Protein AF-A0A1J3FXH1-F1 (afdb_monomer_lite)

InterPro domains:
  IPR006912 Harbinger transposase-derived protein [PF04827] (1-54)

pLDDT: mean 70.31, std 14.68, range [40.19, 91.75]

Structure (mmCIF, N/CA/C/O backbone):
data_AF-A0A1J3FXH1-F1
#
_entry.id   AF-A0A1J3FXH1-F1
#
loop_
_atom_site.group_PDB
_atom_site.id
_atom_site.type_symbol
_atom_site.label_atom_id
_atom_site.label_alt_id
_atom_site.label_comp_id
_atom_site.label_asym_id
_atom_site.label_entity_id
_atom_site.label_seq_id
_atom_site.pdbx_PDB_ins_code
_atom_site.Cartn_x
_atom_site.Cartn_y
_atom_site.Cartn_z
_atom_site.occupancy
_atom_site.B_iso_or_equiv
_atom_site.auth_seq_id
_atom_site.auth_comp_id
_atom_site.auth_asym_id
_atom_site.auth_atom_id
_atom_site.pdbx_PDB_model_num
ATOM 1 N N . GLU A 1 1 ? 13.566 -25.879 -3.381 1.00 61.69 1 GLU A N 1
ATOM 2 C CA . GLU A 1 1 ? 12.189 -25.787 -3.916 1.00 61.69 1 GLU A CA 1
ATOM 3 C C . GLU A 1 1 ? 11.153 -25.081 -3.039 1.00 61.69 1 GLU A C 1
ATOM 5 O O . GLU A 1 1 ? 10.647 -24.065 -3.490 1.00 61.69 1 GLU A O 1
ATOM 10 N N . GLY A 1 2 ? 10.808 -25.573 -1.838 1.00 70.69 2 GLY A N 1
ATOM 11 C CA . GLY A 1 2 ? 9.611 -25.107 -1.100 1.00 70.69 2 GLY A CA 1
ATOM 12 C C . GLY A 1 2 ? 9.577 -23.607 -0.782 1.00 70.69 2 GLY A C 1
ATOM 13 O O . GLY A 1 2 ? 8.665 -22.907 -1.198 1.00 70.69 2 GLY A O 1
ATOM 14 N N . PHE A 1 3 ? 10.646 -23.093 -0.172 1.00 71.12 3 PHE A N 1
ATOM 15 C CA . PHE A 1 3 ? 10.722 -21.694 0.261 1.00 71.12 3 PHE A CA 1
ATOM 16 C C . PHE A 1 3 ? 10.544 -20.678 -0.879 1.00 71.12 3 PHE A C 1
ATOM 18 O O . PHE A 1 3 ? 9.938 -19.627 -0.708 1.00 71.12 3 PHE A O 1
ATOM 25 N N . ARG A 1 4 ? 11.055 -20.998 -2.075 1.00 73.00 4 ARG A N 1
ATOM 26 C CA . ARG A 1 4 ? 10.919 -20.131 -3.250 1.00 73.00 4 ARG A CA 1
ATOM 27 C C . ARG A 1 4 ? 9.467 -20.062 -3.728 1.00 73.00 4 ARG A C 1
ATOM 29 O O . ARG A 1 4 ? 8.993 -18.977 -4.042 1.00 73.00 4 ARG A O 1
ATOM 36 N N . LYS A 1 5 ? 8.759 -21.194 -3.718 1.00 79.31 5 LYS A N 1
ATOM 37 C CA . LYS A 1 5 ? 7.342 -21.263 -4.101 1.00 79.31 5 LYS A CA 1
ATOM 38 C C . LYS A 1 5 ? 6.448 -20.481 -3.144 1.00 79.31 5 LYS A C 1
ATOM 40 O O . LYS A 1 5 ? 5.519 -19.825 -3.600 1.00 79.31 5 LYS A O 1
ATOM 45 N N . ASP A 1 6 ? 6.741 -20.515 -1.846 1.00 75.00 6 ASP A N 1
ATOM 46 C CA . ASP A 1 6 ? 5.970 -19.761 -0.852 1.00 75.00 6 ASP A CA 1
ATOM 47 C C . ASP A 1 6 ? 6.146 -18.250 -1.038 1.00 75.00 6 ASP A C 1
ATOM 49 O O . ASP A 1 6 ? 5.171 -17.499 -1.008 1.00 75.00 6 ASP A O 1
ATOM 53 N N . VAL A 1 7 ? 7.376 -17.809 -1.325 1.00 76.38 7 VAL A N 1
ATOM 54 C CA . VAL A 1 7 ? 7.670 -16.406 -1.651 1.00 76.38 7 VAL A CA 1
ATOM 55 C C . VAL A 1 7 ? 6.968 -15.980 -2.942 1.00 76.38 7 VAL A C 1
ATOM 57 O O . VAL A 1 7 ? 6.332 -14.929 -2.965 1.00 76.38 7 VAL A O 1
ATOM 60 N N . GLU A 1 8 ? 7.032 -16.790 -4.000 1.00 78.69 8 GLU A N 1
ATOM 61 C CA . GLU A 1 8 ? 6.357 -16.512 -5.276 1.00 78.69 8 GLU A CA 1
ATOM 62 C C . GLU A 1 8 ? 4.826 -16.471 -5.109 1.00 78.69 8 GLU A C 1
ATOM 64 O O . GLU A 1 8 ? 4.166 -15.576 -5.640 1.00 78.69 8 GLU A O 1
ATOM 69 N N . ARG A 1 9 ? 4.255 -17.375 -4.300 1.00 80.62 9 ARG A N 1
ATOM 70 C CA . ARG A 1 9 ? 2.821 -17.386 -3.974 1.00 80.62 9 ARG A CA 1
ATOM 71 C C . ARG A 1 9 ? 2.405 -16.134 -3.204 1.00 80.62 9 ARG A C 1
ATOM 73 O O . ARG A 1 9 ? 1.417 -15.510 -3.586 1.00 80.62 9 ARG A O 1
ATOM 80 N N . ALA A 1 10 ? 3.136 -15.767 -2.151 1.00 80.31 10 ALA A N 1
ATOM 81 C CA . ALA A 1 10 ? 2.852 -14.573 -1.355 1.00 80.31 10 ALA A CA 1
ATOM 82 C C . ALA A 1 10 ? 2.984 -13.294 -2.194 1.00 80.31 10 ALA A C 1
ATOM 84 O O . ALA A 1 10 ? 2.163 -12.385 -2.092 1.00 80.31 10 ALA A O 1
ATOM 85 N N . PHE A 1 11 ? 3.979 -13.244 -3.079 1.00 81.31 11 PHE A N 1
ATOM 86 C CA . PHE A 1 11 ? 4.156 -12.123 -3.991 1.00 81.31 11 PHE A CA 1
ATOM 87 C C . PHE A 1 11 ? 2.991 -11.995 -4.981 1.00 81.31 11 PHE A C 1
ATOM 89 O O . PHE A 1 11 ? 2.477 -10.894 -5.165 1.00 81.31 11 PHE A O 1
ATOM 96 N N . GLY A 1 12 ? 2.509 -13.109 -5.543 1.00 81.62 12 GLY A N 1
ATOM 97 C CA . GLY A 1 12 ? 1.326 -13.116 -6.411 1.00 81.62 12 GLY A CA 1
ATOM 98 C C . GLY A 1 12 ? 0.052 -12.641 -5.701 1.00 81.62 12 GLY A C 1
ATOM 99 O O . GLY A 1 12 ? -0.704 -11.852 -6.260 1.00 81.62 12 GLY A O 1
ATOM 100 N N . VAL A 1 13 ? -0.154 -13.047 -4.443 1.00 83.50 13 VAL A N 1
ATOM 101 C CA . VAL A 1 13 ? -1.269 -12.564 -3.600 1.00 83.50 13 VAL A CA 1
ATOM 102 C C . VAL A 1 13 ? -1.192 -11.049 -3.401 1.00 83.50 13 VAL A C 1
ATOM 104 O O . VAL A 1 13 ? -2.180 -10.336 -3.584 1.00 83.50 13 VAL A O 1
ATOM 107 N N . LEU A 1 14 ? -0.002 -10.539 -3.079 1.00 83.69 14 LEU A N 1
ATOM 108 C CA . LEU A 1 14 ? 0.214 -9.107 -2.901 1.00 83.69 14 LEU A CA 1
ATOM 109 C C . LEU A 1 14 ? 0.011 -8.327 -4.211 1.00 83.69 14 LEU A C 1
ATOM 111 O O . LEU A 1 14 ? -0.576 -7.251 -4.177 1.00 83.69 14 LEU A O 1
ATOM 115 N N . GLN A 1 15 ? 0.429 -8.857 -5.363 1.00 81.44 15 GLN A N 1
ATOM 116 C CA . GLN A 1 15 ? 0.183 -8.235 -6.672 1.00 81.44 15 GLN A CA 1
ATOM 117 C C . GLN A 1 15 ? -1.298 -8.206 -7.063 1.00 81.44 15 GLN A C 1
ATOM 119 O O . GLN A 1 15 ? -1.729 -7.251 -7.712 1.00 81.44 15 GLN A O 1
ATOM 124 N N . ALA A 1 16 ? -2.069 -9.229 -6.686 1.00 81.12 16 ALA A N 1
ATOM 125 C CA . ALA A 1 16 ? -3.507 -9.278 -6.934 1.00 81.12 16 ALA A CA 1
ATOM 126 C C . ALA A 1 16 ? -4.256 -8.216 -6.113 1.00 81.12 16 ALA A C 1
ATOM 128 O O . ALA A 1 16 ? -5.086 -7.500 -6.667 1.00 81.12 16 ALA A O 1
ATOM 129 N N . ARG A 1 17 ? -3.912 -8.052 -4.824 1.00 80.56 17 ARG A N 1
ATOM 130 C CA . ARG A 1 17 ? -4.544 -7.042 -3.953 1.00 80.56 17 ARG A CA 1
ATOM 131 C C . ARG A 1 17 ? -4.018 -5.620 -4.158 1.00 80.56 17 ARG A C 1
ATOM 133 O O . ARG A 1 17 ? -4.780 -4.666 -4.035 1.00 80.56 17 ARG A O 1
ATOM 140 N N . PHE A 1 18 ? -2.734 -5.446 -4.464 1.00 82.38 18 PHE A N 1
ATOM 141 C CA . PHE A 1 18 ? -2.104 -4.128 -4.546 1.00 82.38 18 PHE A CA 1
ATOM 142 C C . PHE A 1 18 ? -1.505 -3.884 -5.935 1.00 82.38 18 PHE A C 1
ATOM 144 O O . PHE A 1 18 ? -0.356 -4.236 -6.213 1.00 82.38 18 PHE A O 1
ATOM 151 N N . ALA A 1 19 ? -2.253 -3.180 -6.792 1.00 81.69 19 ALA A N 1
ATOM 152 C CA . ALA A 1 19 ? -1.826 -2.829 -8.153 1.00 81.69 19 ALA A CA 1
ATOM 153 C C . ALA A 1 19 ? -0.474 -2.083 -8.205 1.00 81.69 19 ALA A C 1
ATOM 155 O O . ALA A 1 19 ? 0.277 -2.221 -9.168 1.00 81.69 19 ALA A O 1
ATOM 156 N N . ILE A 1 20 ? -0.105 -1.363 -7.136 1.00 79.81 20 ILE A N 1
ATOM 157 C CA . ILE A 1 20 ? 1.188 -0.670 -7.011 1.00 79.81 20 ILE A CA 1
ATOM 158 C C . ILE A 1 20 ? 2.403 -1.617 -7.070 1.00 79.81 20 ILE A C 1
ATOM 160 O O . ILE A 1 20 ? 3.504 -1.183 -7.402 1.00 79.81 20 ILE A O 1
ATOM 164 N N . ILE A 1 21 ? 2.216 -2.911 -6.781 1.00 81.00 21 ILE A N 1
ATOM 165 C CA . ILE A 1 21 ? 3.273 -3.933 -6.823 1.00 81.00 21 ILE A CA 1
ATOM 166 C C . ILE A 1 21 ? 3.465 -4.487 -8.245 1.00 81.00 21 ILE A C 1
ATOM 168 O O . ILE A 1 21 ? 4.546 -4.980 -8.562 1.00 81.00 21 ILE A O 1
ATOM 172 N N . LYS A 1 22 ? 2.463 -4.373 -9.134 1.00 75.81 22 LYS A N 1
ATOM 173 C CA . LYS A 1 22 ? 2.573 -4.816 -10.540 1.00 75.81 22 LYS A CA 1
ATOM 174 C C . LYS A 1 22 ? 3.554 -3.962 -11.347 1.00 75.81 22 LYS A C 1
ATOM 176 O O . LYS A 1 22 ? 4.213 -4.473 -12.248 1.00 75.81 22 LYS A O 1
ATOM 181 N N . HIS A 1 23 ? 3.716 -2.690 -10.976 1.00 72.06 23 HIS A N 1
ATOM 182 C CA . HIS A 1 23 ? 4.592 -1.744 -11.671 1.00 72.06 23 HIS A CA 1
ATOM 183 C C . HIS A 1 23 ? 5.586 -1.046 -10.722 1.00 72.06 23 HIS A C 1
ATOM 185 O O . HIS A 1 23 ? 5.522 0.172 -10.524 1.00 72.06 23 HIS A O 1
ATOM 191 N N . PRO A 1 24 ? 6.558 -1.784 -10.140 1.00 59.53 24 PRO A N 1
ATOM 192 C CA . PRO A 1 24 ? 7.542 -1.214 -9.213 1.00 59.53 24 PRO A CA 1
ATOM 193 C C . PRO A 1 24 ? 8.446 -0.163 -9.872 1.00 59.53 24 PRO A C 1
ATOM 195 O O . PRO A 1 24 ? 9.014 0.685 -9.187 1.00 59.53 24 PRO A O 1
ATOM 198 N N . PHE A 1 25 ? 8.567 -0.212 -11.202 1.00 55.50 25 PHE A N 1
ATOM 199 C CA . PHE A 1 25 ? 9.405 0.653 -12.035 1.00 55.50 25 PHE A CA 1
ATOM 200 C C . PHE A 1 25 ? 9.014 2.138 -12.001 1.00 55.50 25 PHE A C 1
ATOM 202 O O . PHE A 1 25 ? 9.838 2.992 -12.316 1.00 55.50 25 PHE A O 1
ATOM 209 N N . LEU A 1 26 ? 7.817 2.489 -11.512 1.00 58.38 26 LEU A N 1
ATOM 210 C CA . LEU A 1 26 ? 7.479 3.885 -11.191 1.00 58.38 26 LEU A CA 1
ATOM 211 C C . LEU A 1 26 ? 8.339 4.461 -10.046 1.00 58.38 26 LEU A C 1
ATOM 213 O O . LEU A 1 26 ? 8.352 5.677 -9.818 1.00 58.38 26 LEU A O 1
ATOM 217 N N . PHE A 1 27 ? 9.076 3.600 -9.337 1.00 59.34 27 PHE A N 1
ATOM 218 C CA . PHE A 1 27 ? 10.041 3.941 -8.304 1.00 59.34 27 PHE A CA 1
ATOM 219 C C . PHE A 1 27 ? 11.413 3.359 -8.673 1.00 59.34 27 PHE A C 1
ATOM 221 O O . PHE A 1 27 ? 11.783 2.283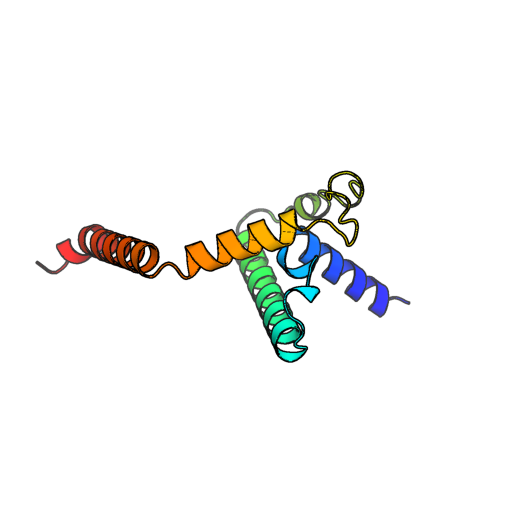 -8.223 1.00 59.34 27 PHE A O 1
ATOM 228 N N . TRP A 1 28 ? 12.223 4.104 -9.429 1.00 63.16 28 TRP A N 1
ATOM 229 C CA . TRP A 1 28 ? 13.622 3.766 -9.768 1.00 63.16 28 TRP A CA 1
ATOM 230 C C . TRP A 1 28 ? 14.588 3.728 -8.555 1.00 63.16 28 TRP A C 1
ATOM 232 O O . TRP A 1 28 ? 15.802 3.810 -8.704 1.00 63.16 28 TRP A O 1
ATOM 242 N N . ASP A 1 29 ? 14.066 3.619 -7.331 1.00 80.94 29 ASP A N 1
ATOM 243 C CA . ASP A 1 29 ? 14.819 3.639 -6.078 1.00 80.94 29 ASP A CA 1
ATOM 244 C C . ASP A 1 29 ? 14.467 2.412 -5.226 1.00 80.94 29 ASP A C 1
ATOM 246 O O . ASP A 1 29 ? 13.351 2.271 -4.710 1.00 80.94 29 ASP A O 1
ATOM 250 N N . LYS A 1 30 ? 15.468 1.549 -5.017 1.00 82.12 30 LYS A N 1
ATOM 251 C CA . LYS A 1 30 ? 15.384 0.329 -4.202 1.00 82.12 30 LYS A CA 1
ATOM 252 C C . LYS A 1 30 ? 14.865 0.601 -2.785 1.00 82.12 30 LYS A C 1
ATOM 254 O O . LYS A 1 30 ? 14.140 -0.229 -2.230 1.00 82.12 30 LYS A O 1
ATOM 259 N N . ALA A 1 31 ? 15.188 1.754 -2.195 1.00 84.00 31 ALA A N 1
ATOM 260 C CA . ALA A 1 31 ? 14.704 2.120 -0.866 1.00 84.00 31 ALA A CA 1
ATOM 261 C C . ALA A 1 31 ? 13.192 2.392 -0.865 1.00 84.00 31 ALA A C 1
ATOM 263 O O . ALA A 1 31 ? 12.495 1.989 0.071 1.00 84.00 31 ALA A O 1
ATOM 264 N N . LYS A 1 32 ? 12.670 3.033 -1.917 1.00 80.94 32 LYS A N 1
ATOM 265 C CA . LYS A 1 32 ? 11.230 3.296 -2.084 1.00 80.94 32 LYS A CA 1
ATOM 266 C C . LYS A 1 32 ? 10.454 2.018 -2.381 1.00 80.94 32 LYS A C 1
ATOM 268 O O . LYS A 1 32 ? 9.412 1.805 -1.762 1.00 80.94 32 LYS A O 1
ATOM 273 N N . ILE A 1 33 ? 10.993 1.135 -3.223 1.00 83.19 33 ILE A N 1
ATOM 274 C CA . ILE A 1 33 ? 10.408 -0.195 -3.463 1.00 83.19 33 ILE A CA 1
ATOM 275 C C . ILE A 1 33 ? 10.323 -0.974 -2.143 1.00 83.19 33 ILE A C 1
ATOM 277 O O . ILE A 1 33 ? 9.256 -1.459 -1.778 1.00 83.19 33 ILE A O 1
ATOM 281 N N . GLY A 1 34 ? 11.409 -1.018 -1.363 1.00 85.31 34 GLY A N 1
ATOM 282 C CA . GLY A 1 34 ? 11.422 -1.717 -0.075 1.00 85.31 34 GLY A CA 1
ATOM 283 C C . GLY A 1 34 ? 10.451 -1.135 0.961 1.00 85.31 34 GLY A C 1
ATOM 284 O O . GLY A 1 34 ? 9.870 -1.880 1.748 1.00 85.31 34 GLY A O 1
ATOM 285 N N . LYS A 1 35 ? 10.251 0.190 0.985 1.00 87.00 35 LYS A N 1
ATOM 286 C CA . LYS A 1 35 ? 9.226 0.836 1.830 1.00 87.00 35 LYS A CA 1
ATOM 287 C C . LYS A 1 35 ? 7.810 0.467 1.381 1.00 87.00 35 LYS A C 1
ATOM 289 O O . LYS A 1 35 ? 6.993 0.125 2.227 1.00 87.00 35 LYS A O 1
ATOM 294 N N . THR A 1 36 ? 7.559 0.472 0.074 1.00 85.56 36 THR A N 1
ATOM 295 C CA . THR A 1 36 ? 6.260 0.106 -0.514 1.00 85.56 36 THR A CA 1
ATOM 296 C C . THR A 1 36 ? 5.910 -1.349 -0.214 1.00 85.56 36 THR A C 1
ATOM 298 O O . THR A 1 36 ? 4.826 -1.618 0.292 1.00 85.56 36 THR A O 1
ATOM 301 N N . MET A 1 37 ? 6.854 -2.277 -0.412 1.00 86.50 37 MET A N 1
ATOM 302 C CA . MET A 1 37 ? 6.669 -3.697 -0.084 1.00 86.50 37 MET A CA 1
ATOM 303 C C . MET A 1 37 ? 6.348 -3.909 1.397 1.00 86.50 37 MET A C 1
ATOM 305 O O . MET A 1 37 ? 5.410 -4.628 1.723 1.00 86.50 37 MET A O 1
ATOM 309 N N . ARG A 1 38 ? 7.081 -3.246 2.303 1.00 87.31 38 ARG A N 1
ATOM 310 C CA . ARG A 1 38 ? 6.803 -3.325 3.746 1.00 87.31 38 ARG A CA 1
ATOM 311 C C . ARG A 1 38 ? 5.417 -2.796 4.101 1.00 87.31 38 ARG A C 1
ATOM 313 O O . ARG A 1 38 ? 4.718 -3.444 4.869 1.00 87.31 38 ARG A O 1
ATOM 320 N N . ALA A 1 39 ? 5.016 -1.660 3.532 1.00 89.25 39 ALA A N 1
ATOM 321 C C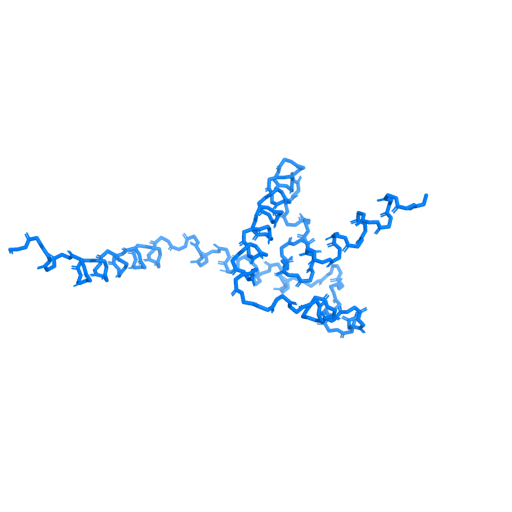A . ALA A 1 39 ? 3.681 -1.113 3.747 1.00 89.25 39 ALA A CA 1
ATOM 322 C C . ALA A 1 39 ? 2.590 -2.079 3.260 1.00 89.25 39 ALA A C 1
ATOM 324 O O . ALA A 1 39 ? 1.628 -2.307 3.981 1.00 89.25 39 ALA A O 1
ATOM 325 N N . CYS A 1 40 ? 2.771 -2.707 2.094 1.00 87.38 40 CYS A N 1
ATOM 326 C CA . CYS A 1 40 ? 1.811 -3.672 1.554 1.00 87.38 40 CYS A CA 1
ATOM 327 C C . CYS A 1 40 ? 1.698 -4.935 2.419 1.00 87.38 40 CYS A C 1
ATOM 329 O O . CYS A 1 40 ? 0.596 -5.429 2.614 1.00 87.38 40 CYS A O 1
ATOM 331 N N . VAL A 1 41 ? 2.806 -5.430 2.987 1.00 86.69 41 VAL A N 1
ATOM 332 C CA . VAL A 1 41 ? 2.780 -6.562 3.933 1.00 86.69 41 VAL A CA 1
ATOM 333 C C . VAL A 1 41 ? 2.042 -6.193 5.222 1.00 86.69 41 VAL A C 1
ATOM 335 O O . VAL A 1 41 ? 1.217 -6.968 5.691 1.00 86.69 41 VAL A O 1
ATOM 338 N N . ILE A 1 42 ? 2.300 -5.007 5.783 1.00 88.50 42 ILE A N 1
ATOM 339 C CA . ILE A 1 42 ? 1.611 -4.543 6.998 1.00 88.50 42 ILE A CA 1
ATOM 340 C C . ILE A 1 42 ? 0.112 -4.384 6.729 1.00 88.50 42 ILE A C 1
ATOM 342 O O . ILE A 1 42 ? -0.690 -4.908 7.490 1.00 88.50 42 ILE A O 1
ATOM 346 N N . LEU A 1 43 ? -0.263 -3.718 5.632 1.00 87.75 43 LEU A N 1
ATOM 347 C CA . LEU A 1 43 ? -1.663 -3.534 5.246 1.00 87.75 43 LEU A CA 1
ATOM 348 C C . LEU A 1 43 ? -2.357 -4.865 4.970 1.00 87.75 43 LEU A C 1
ATOM 350 O O . LEU A 1 43 ? -3.481 -5.054 5.412 1.00 87.75 43 LEU A O 1
ATOM 354 N N . HIS A 1 44 ? -1.690 -5.797 4.287 1.00 85.19 44 HIS A N 1
ATOM 355 C CA . HIS A 1 44 ? -2.221 -7.140 4.082 1.00 85.19 44 HIS A CA 1
ATOM 356 C C . HIS A 1 44 ? -2.533 -7.809 5.417 1.00 85.19 44 HIS A C 1
ATOM 358 O O . HIS A 1 44 ? -3.650 -8.266 5.609 1.00 85.19 44 HIS A O 1
ATOM 364 N N . ASN A 1 45 ? -1.584 -7.795 6.354 1.00 83.25 45 ASN A N 1
ATOM 365 C CA . ASN A 1 45 ? -1.788 -8.394 7.667 1.00 83.25 45 ASN A CA 1
ATOM 366 C C . ASN A 1 45 ? -2.897 -7.685 8.454 1.00 83.25 45 ASN A C 1
ATOM 368 O O . ASN A 1 45 ? -3.682 -8.354 9.105 1.00 83.25 45 ASN A O 1
ATOM 372 N N . MET A 1 46 ? -2.996 -6.355 8.376 1.00 85.69 46 MET A N 1
ATOM 373 C CA . MET A 1 46 ? -4.076 -5.605 9.028 1.00 85.69 46 MET A CA 1
ATOM 374 C C . MET A 1 46 ? -5.450 -5.975 8.468 1.00 85.69 46 MET A C 1
ATOM 376 O O . MET A 1 46 ? -6.372 -6.170 9.247 1.00 85.69 46 MET A O 1
ATOM 380 N N . ILE A 1 47 ? -5.577 -6.099 7.143 1.00 82.31 47 ILE A N 1
ATOM 381 C CA . ILE A 1 47 ? -6.832 -6.504 6.498 1.00 82.31 47 ILE A CA 1
ATOM 382 C C . ILE A 1 47 ? -7.165 -7.957 6.854 1.00 82.31 47 ILE A C 1
ATOM 384 O O . ILE A 1 47 ? -8.300 -8.247 7.192 1.00 82.31 47 ILE A O 1
ATOM 388 N N . VAL A 1 48 ? -6.180 -8.859 6.832 1.00 81.19 48 VAL A N 1
ATOM 389 C CA . VAL A 1 48 ? -6.373 -10.264 7.224 1.00 81.19 48 VAL A CA 1
ATOM 390 C C . VAL A 1 48 ? -6.839 -10.374 8.676 1.00 81.19 48 VAL A C 1
ATOM 392 O O . VAL A 1 48 ? -7.711 -11.184 8.961 1.00 81.19 48 VAL A O 1
ATOM 395 N N . GLU A 1 49 ? -6.272 -9.582 9.591 1.00 82.06 49 GLU A N 1
ATOM 396 C CA . GLU A 1 49 ? -6.691 -9.562 10.997 1.00 82.06 49 GLU A CA 1
ATOM 397 C C . GLU A 1 49 ? -8.100 -8.974 11.177 1.00 82.06 49 GLU A C 1
ATOM 399 O O . GLU A 1 49 ? -8.866 -9.522 11.962 1.00 82.06 49 GLU A O 1
ATOM 404 N N . ASP A 1 50 ? -8.457 -7.921 10.434 1.00 80.25 50 ASP A N 1
ATOM 405 C CA . ASP A 1 50 ? -9.800 -7.309 10.436 1.00 80.25 50 ASP A CA 1
ATOM 406 C C . ASP A 1 50 ? -10.866 -8.264 9.860 1.00 80.25 50 ASP A C 1
ATOM 408 O O . ASP A 1 50 ? -11.931 -8.459 10.442 1.00 80.25 50 ASP A O 1
ATOM 412 N N . GLU A 1 51 ? -10.539 -8.960 8.768 1.00 77.88 51 GLU A N 1
ATOM 413 C CA . GLU A 1 51 ? -11.372 -9.996 8.144 1.00 77.88 51 GLU A CA 1
ATOM 414 C C . GLU A 1 51 ? -11.421 -11.287 8.983 1.00 77.88 51 GLU A C 1
ATOM 416 O O . GLU A 1 51 ? -12.316 -12.110 8.809 1.00 77.88 51 GLU A O 1
ATOM 421 N N . ARG A 1 52 ? -10.499 -11.511 9.930 1.00 64.19 52 ARG A N 1
ATOM 422 C CA . ARG A 1 52 ? -10.501 -12.735 10.754 1.00 64.19 52 ARG A CA 1
ATOM 423 C C . ARG A 1 52 ? -11.707 -12.816 11.693 1.00 64.19 52 ARG A C 1
ATOM 425 O O . ARG A 1 52 ? -12.095 -13.921 12.073 1.00 64.19 52 ARG A O 1
ATOM 432 N N . ASP A 1 53 ? -12.323 -11.678 12.009 1.00 62.34 53 ASP A N 1
ATOM 433 C CA . ASP A 1 53 ? -13.581 -11.605 12.756 1.00 62.34 53 ASP A CA 1
ATOM 434 C C . ASP A 1 53 ? -14.824 -11.841 11.858 1.00 62.34 53 ASP A C 1
ATOM 436 O O . ASP A 1 53 ? -15.941 -11.971 12.365 1.00 62.34 53 ASP A O 1
ATOM 440 N N . GLY A 1 54 ? -14.643 -11.995 10.536 1.00 57.56 54 GLY A N 1
ATOM 441 C CA . GLY A 1 54 ? -15.690 -12.309 9.559 1.00 57.56 54 GLY A CA 1
ATOM 442 C C . GLY A 1 54 ? -15.187 -13.171 8.392 1.00 57.56 54 GLY A C 1
ATOM 443 O O . GLY A 1 54 ? -14.659 -12.653 7.425 1.00 57.56 54 GLY A O 1
ATOM 444 N N . GLN A 1 55 ? -15.405 -14.489 8.476 1.00 54.66 55 GLN A N 1
ATOM 445 C CA . GLN A 1 55 ? -15.251 -15.508 7.417 1.00 54.66 55 GLN A CA 1
ATOM 446 C C . GLN A 1 55 ? -14.219 -15.194 6.308 1.00 54.66 55 GLN A C 1
ATOM 448 O O . GLN A 1 55 ? -14.563 -14.743 5.221 1.00 54.66 55 GLN A O 1
ATOM 453 N N . TYR A 1 56 ? -12.956 -15.529 6.578 1.00 57.50 56 TYR A N 1
ATOM 454 C CA . TYR A 1 56 ? -11.853 -15.471 5.617 1.00 57.50 56 TYR A CA 1
ATOM 455 C C . TYR A 1 56 ? -12.136 -16.349 4.381 1.00 57.50 56 TYR A C 1
ATOM 457 O O . TYR A 1 56 ? -12.139 -17.579 4.482 1.00 57.50 56 TYR A O 1
ATOM 465 N N . ASP A 1 57 ? -12.375 -15.736 3.219 1.00 60.16 57 ASP A N 1
ATOM 466 C CA . ASP A 1 57 ? -12.567 -16.443 1.949 1.00 60.16 57 ASP A CA 1
ATOM 467 C C . ASP A 1 57 ? -11.276 -16.426 1.114 1.00 60.16 57 ASP A C 1
ATOM 469 O O . ASP A 1 57 ? -10.932 -15.452 0.443 1.00 60.16 57 ASP A O 1
ATOM 473 N N . GLU A 1 58 ? -10.547 -17.544 1.124 1.00 55.38 58 GLU A N 1
ATOM 474 C CA . GLU A 1 58 ? -9.338 -17.728 0.311 1.00 55.38 58 G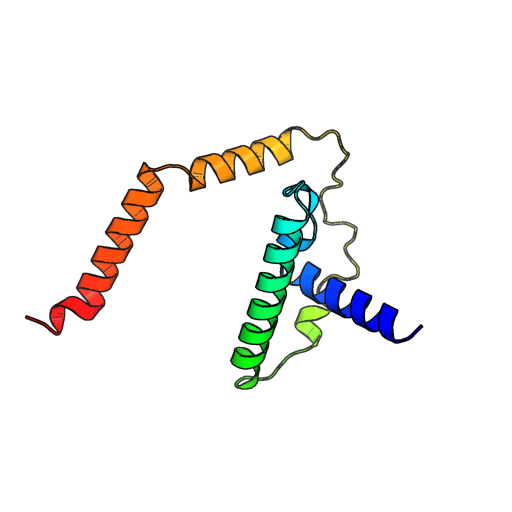LU A CA 1
ATOM 475 C C . GLU A 1 58 ? -9.600 -17.644 -1.208 1.00 55.38 58 GLU A C 1
ATOM 477 O O . GLU A 1 58 ? -8.653 -17.464 -1.985 1.00 55.38 58 GLU A O 1
ATOM 482 N N . THR A 1 59 ? -10.855 -17.775 -1.659 1.00 58.72 59 THR A N 1
ATOM 483 C CA . THR A 1 59 ? -11.203 -17.738 -3.087 1.00 58.72 59 THR A CA 1
ATOM 484 C C . THR A 1 59 ? -11.171 -16.327 -3.676 1.00 58.72 59 THR A C 1
ATOM 486 O O . THR A 1 59 ? -10.887 -16.183 -4.868 1.00 58.72 59 THR A O 1
ATOM 489 N N . GLU A 1 60 ? -11.303 -15.282 -2.850 1.00 57.25 60 GLU A N 1
ATOM 490 C CA . GLU A 1 60 ? -11.193 -13.881 -3.285 1.00 57.25 60 GLU A CA 1
ATOM 491 C C . GLU A 1 60 ? -9.797 -13.577 -3.869 1.00 57.25 60 GLU A C 1
ATOM 49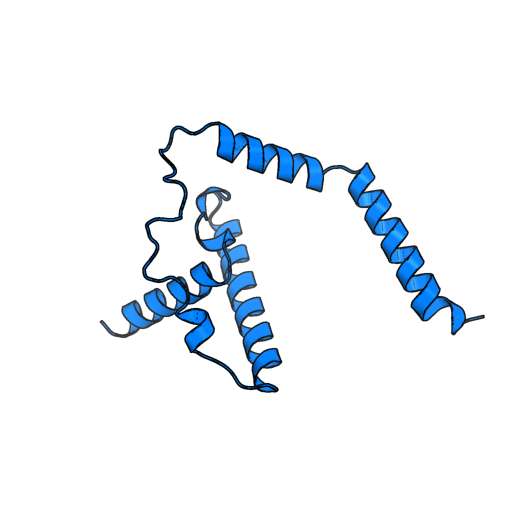3 O O . GLU A 1 60 ? -9.636 -12.818 -4.825 1.00 57.25 60 GLU A O 1
ATOM 498 N N . PHE A 1 61 ? -8.769 -14.267 -3.370 1.00 56.03 61 PHE A N 1
ATOM 499 C CA . PHE A 1 61 ? -7.375 -14.113 -3.799 1.00 56.03 61 PHE A CA 1
ATOM 500 C C . PHE A 1 61 ? -6.975 -14.992 -4.990 1.00 56.03 61 PHE A C 1
ATOM 502 O O . PHE A 1 61 ? -5.856 -14.878 -5.505 1.00 56.03 61 PHE A O 1
ATOM 509 N N . GLN A 1 62 ? -7.855 -15.898 -5.418 1.00 54.34 62 GLN A N 1
ATOM 510 C CA . GLN A 1 62 ? -7.694 -16.661 -6.659 1.00 54.34 62 GLN A CA 1
ATOM 511 C C . GLN A 1 62 ? -8.319 -15.939 -7.860 1.00 54.34 62 GLN A C 1
ATOM 513 O O . GLN A 1 62 ? -8.148 -16.383 -8.999 1.00 54.34 62 GLN A O 1
ATOM 518 N N . GLY A 1 63 ? -8.983 -14.804 -7.616 1.00 47.75 63 GLY A N 1
ATOM 519 C CA . GLY A 1 63 ? -9.467 -13.889 -8.635 1.00 47.75 63 GLY A CA 1
ATOM 520 C C . GLY A 1 63 ? -8.317 -13.353 -9.481 1.00 47.75 63 GLY A C 1
ATOM 521 O O . GLY A 1 63 ? -7.631 -12.408 -9.104 1.00 47.75 63 GLY A O 1
ATOM 522 N N . ASN A 1 64 ? -8.167 -13.956 -10.658 1.00 49.50 64 ASN A N 1
ATOM 523 C CA . ASN A 1 64 ? -7.352 -13.502 -11.777 1.00 49.50 64 ASN A CA 1
ATOM 524 C C . ASN A 1 64 ? -5.885 -13.970 -11.846 1.00 49.50 64 ASN A C 1
ATOM 526 O O . ASN A 1 64 ? -4.974 -13.182 -12.088 1.00 49.50 64 ASN A O 1
ATOM 530 N N . ARG A 1 65 ? -5.650 -15.282 -11.713 1.00 47.16 65 ARG A N 1
ATOM 531 C CA . ARG A 1 65 ? -4.403 -15.915 -12.200 1.00 47.16 65 ARG A CA 1
ATOM 532 C C . ARG A 1 65 ? -4.413 -16.238 -13.703 1.00 47.16 65 ARG A C 1
ATOM 534 O O . ARG A 1 65 ? -3.406 -16.720 -14.199 1.00 47.16 65 ARG A O 1
ATOM 541 N N . ASN A 1 66 ? -5.531 -15.996 -14.395 1.00 40.78 66 ASN A N 1
ATOM 542 C CA . ASN A 1 66 ? -5.750 -16.442 -15.777 1.00 40.78 66 ASN A CA 1
ATOM 543 C C . ASN A 1 66 ? -6.081 -15.324 -16.779 1.00 40.78 66 ASN A C 1
ATOM 545 O O . ASN A 1 66 ? -6.222 -15.634 -17.955 1.00 40.78 66 ASN A O 1
ATOM 549 N N . SER A 1 67 ? -6.193 -14.056 -16.376 1.00 46.38 67 SER A N 1
ATOM 550 C CA . SER A 1 67 ? -6.289 -12.948 -17.341 1.00 46.38 67 SER A CA 1
ATOM 551 C C . SER A 1 67 ? -4.957 -12.213 -17.378 1.00 46.38 67 SER A C 1
ATOM 553 O O . SER A 1 67 ? -4.822 -11.086 -16.904 1.00 46.38 67 SER A O 1
ATOM 555 N N . ASP A 1 68 ? -3.980 -12.874 -17.993 1.00 45.16 68 ASP A N 1
ATOM 556 C CA . ASP A 1 68 ? -2.898 -12.189 -18.705 1.00 45.16 68 ASP A CA 1
ATOM 557 C C . ASP A 1 68 ? -3.438 -11.421 -19.940 1.00 45.16 68 ASP A C 1
ATOM 559 O O . ASP A 1 68 ? -2.673 -10.772 -20.645 1.00 45.16 68 ASP A O 1
ATOM 563 N N . GLU A 1 69 ? -4.756 -11.450 -20.194 1.00 47.84 69 GLU A N 1
ATOM 564 C CA . GLU A 1 69 ? -5.397 -10.859 -21.377 1.00 47.84 69 GLU A CA 1
ATOM 565 C C . GLU A 1 69 ? -6.128 -9.524 -21.140 1.00 47.84 69 GLU A C 1
ATOM 567 O O . GLU A 1 69 ? -6.581 -8.923 -22.105 1.00 47.84 69 GLU A O 1
ATOM 572 N N . ASP A 1 70 ? -6.193 -9.011 -19.905 1.00 43.56 70 ASP A N 1
ATOM 573 C CA . ASP A 1 70 ? -6.838 -7.708 -19.611 1.00 43.56 70 ASP A CA 1
ATOM 574 C C . ASP A 1 70 ? -5.905 -6.685 -18.943 1.00 43.56 70 ASP A C 1
ATOM 576 O O . ASP A 1 70 ? -6.319 -5.604 -18.515 1.00 43.56 70 ASP A O 1
ATOM 580 N N . ALA A 1 71 ? -4.605 -6.983 -18.878 1.00 46.03 71 ALA A N 1
ATOM 581 C CA . ALA A 1 71 ? -3.634 -5.905 -18.791 1.00 46.03 71 ALA A CA 1
ATOM 582 C C . ALA A 1 71 ? -3.579 -5.263 -20.185 1.00 46.03 71 ALA A C 1
ATOM 584 O O . ALA A 1 71 ? -3.315 -5.991 -21.145 1.00 46.03 71 ALA A O 1
ATOM 585 N N . PRO A 1 72 ? -3.795 -3.939 -20.345 1.00 41.56 72 PRO A N 1
ATOM 586 C CA . PRO A 1 72 ? -3.441 -3.305 -21.603 1.00 41.56 72 PRO A CA 1
ATOM 587 C C . PRO A 1 72 ? -1.980 -3.664 -21.830 1.00 41.56 72 PRO A C 1
ATOM 589 O O . PRO A 1 72 ? -1.147 -3.414 -20.957 1.00 41.56 72 PRO A O 1
ATOM 592 N N . VAL A 1 73 ? -1.703 -4.353 -22.936 1.00 42.47 73 VAL A N 1
ATOM 593 C CA . VAL A 1 73 ? -0.349 -4.696 -23.351 1.00 42.47 73 VAL A CA 1
ATOM 594 C C . VAL A 1 73 ? 0.413 -3.381 -23.347 1.00 42.47 73 VAL A C 1
ATOM 596 O O . VAL A 1 73 ? 0.243 -2.553 -24.242 1.00 42.47 73 VAL A O 1
ATOM 599 N N . VAL A 1 74 ? 1.199 -3.153 -22.293 1.00 49.03 74 VAL A N 1
ATOM 600 C CA . VAL A 1 74 ? 2.139 -2.044 -22.225 1.00 49.03 74 VAL A CA 1
ATOM 601 C C . VAL A 1 74 ? 3.251 -2.454 -23.170 1.00 49.03 74 VAL A C 1
ATOM 603 O O . VAL A 1 74 ? 4.278 -3.004 -22.783 1.00 49.03 74 VAL A O 1
ATOM 606 N N . SER A 1 75 ? 2.977 -2.256 -24.456 1.00 40.19 75 SER A N 1
ATOM 607 C CA . SER A 1 75 ? 4.016 -1.989 -25.422 1.00 40.19 75 SER A CA 1
ATOM 608 C C . SER A 1 75 ? 4.778 -0.804 -24.841 1.00 40.19 75 SER A C 1
ATOM 610 O O . SER A 1 75 ? 4.162 0.198 -24.473 1.00 40.19 75 SER A O 1
ATOM 612 N N . ASP A 1 76 ? 6.092 -0.944 -24.717 1.00 47.62 76 ASP A N 1
ATOM 613 C CA . ASP A 1 76 ? 7.053 -0.018 -24.091 1.00 47.62 76 ASP A CA 1
ATOM 614 C C . ASP A 1 76 ? 7.087 1.396 -24.740 1.00 47.62 76 ASP A C 1
ATOM 616 O O . ASP A 1 76 ? 7.968 2.202 -24.474 1.00 47.62 76 ASP A O 1
ATOM 620 N N . ASP A 1 77 ? 6.087 1.711 -25.572 1.00 45.97 77 ASP A N 1
ATOM 621 C CA . ASP A 1 77 ? 5.939 2.864 -26.457 1.00 45.97 77 ASP A CA 1
ATOM 622 C C . ASP A 1 77 ? 4.546 3.530 -26.364 1.00 45.97 77 ASP A C 1
ATOM 624 O O . ASP A 1 77 ? 4.109 4.174 -27.318 1.00 45.97 77 ASP A O 1
ATOM 628 N N . THR A 1 78 ? 3.795 3.414 -25.259 1.00 48.66 78 THR A N 1
ATOM 629 C CA . THR A 1 78 ? 2.537 4.184 -25.107 1.00 48.66 78 THR A CA 1
ATOM 630 C C . THR A 1 78 ? 2.733 5.443 -24.246 1.00 48.66 78 THR A C 1
ATOM 632 O O . THR A 1 78 ? 2.626 5.356 -23.017 1.00 48.66 78 THR A O 1
ATOM 635 N N . PRO A 1 79 ? 2.974 6.629 -24.851 1.00 52.88 79 PRO A N 1
ATOM 636 C CA . PRO A 1 79 ? 3.046 7.914 -24.145 1.00 52.88 79 PRO A CA 1
ATOM 637 C C . PRO A 1 79 ? 1.827 8.187 -23.248 1.00 52.88 79 PRO A C 1
ATOM 639 O O . PRO A 1 79 ? 1.939 8.845 -22.217 1.00 52.88 79 PRO A O 1
ATOM 642 N N . THR A 1 80 ? 0.680 7.606 -23.597 1.00 57.38 80 THR A N 1
ATOM 643 C CA . THR A 1 80 ? -0.623 7.782 -22.955 1.00 57.38 80 THR A CA 1
ATOM 644 C C . THR A 1 80 ? -0.669 7.346 -21.488 1.00 57.38 80 THR A C 1
ATOM 646 O O . THR A 1 80 ? -1.222 8.072 -20.670 1.00 57.38 80 THR A O 1
ATOM 649 N N . TYR A 1 81 ? -0.062 6.213 -21.111 1.00 58.09 81 TYR A N 1
ATOM 650 C CA . TYR A 1 81 ? -0.100 5.734 -19.716 1.00 58.09 81 TYR A CA 1
ATOM 651 C C . TYR A 1 81 ? 0.754 6.606 -18.784 1.00 58.09 81 TYR A C 1
ATOM 653 O O . TYR A 1 81 ? 0.388 6.894 -17.642 1.00 58.09 81 TYR A O 1
ATOM 661 N N . VAL A 1 82 ? 1.901 7.067 -19.288 1.00 59.78 82 VAL A N 1
ATOM 662 C CA . VAL A 1 82 ? 2.783 7.975 -18.550 1.00 59.78 82 VAL A CA 1
ATOM 663 C C . VAL A 1 82 ? 2.124 9.345 -18.397 1.00 59.78 82 VAL A C 1
ATOM 665 O O . VAL A 1 82 ? 2.142 9.894 -17.295 1.00 59.78 82 VAL A O 1
ATOM 668 N N . GLU A 1 83 ? 1.503 9.873 -19.455 1.00 61.81 83 GLU A N 1
ATOM 669 C CA . GLU A 1 83 ? 0.741 11.126 -19.410 1.00 61.81 83 GLU A CA 1
ATOM 670 C C . GLU A 1 83 ? -0.448 11.050 -18.446 1.00 61.81 83 GLU A C 1
ATOM 672 O O . GLU A 1 83 ? -0.655 11.972 -17.655 1.00 61.81 83 GLU A O 1
ATOM 677 N N . GLU A 1 84 ? -1.177 9.935 -18.432 1.00 65.12 84 GLU A N 1
ATOM 678 C CA . GLU A 1 84 ? -2.299 9.710 -17.520 1.00 65.12 84 GLU A CA 1
ATOM 679 C C . GLU A 1 84 ? -1.836 9.675 -16.054 1.00 65.12 84 GLU A C 1
ATOM 681 O O . GLU A 1 84 ? -2.369 10.399 -15.208 1.00 65.12 84 GLU A O 1
ATOM 686 N N . ILE A 1 85 ? -0.768 8.931 -15.744 1.00 64.75 85 ILE A N 1
ATOM 687 C CA . ILE A 1 85 ? -0.182 8.910 -14.394 1.00 64.75 85 ILE A CA 1
ATOM 688 C C . ILE A 1 85 ? 0.378 10.280 -14.002 1.00 64.75 85 ILE A C 1
ATOM 690 O O . ILE A 1 85 ? 0.268 10.681 -12.837 1.00 64.75 85 ILE A O 1
ATOM 694 N N . MET A 1 86 ? 0.987 11.011 -14.939 1.00 67.62 86 MET A N 1
ATOM 695 C CA . MET A 1 86 ? 1.458 12.376 -14.697 1.00 67.62 86 MET A CA 1
ATOM 696 C C . MET A 1 86 ? 0.293 13.326 -14.407 1.00 67.62 86 MET A C 1
ATOM 698 O O . MET A 1 86 ? 0.395 14.117 -13.467 1.00 67.62 86 MET A O 1
ATOM 702 N N . GLY A 1 87 ? -0.824 13.204 -15.127 1.00 70.44 87 GLY A N 1
ATOM 703 C CA . GLY A 1 87 ? -2.057 13.954 -14.885 1.00 70.44 87 GLY A CA 1
ATOM 704 C C . GLY A 1 87 ? -2.668 13.651 -13.515 1.00 70.44 87 GLY A C 1
ATOM 705 O O . GLY A 1 87 ? -2.975 14.571 -12.752 1.00 70.44 87 GLY A O 1
ATOM 706 N N . ILE A 1 88 ? -2.745 12.372 -13.141 1.00 65.62 88 ILE A N 1
ATOM 707 C CA . ILE A 1 88 ? -3.212 11.940 -11.816 1.00 65.62 88 ILE A CA 1
ATOM 708 C C . ILE A 1 88 ? -2.294 12.501 -10.723 1.00 65.62 88 ILE A C 1
ATOM 710 O O . ILE A 1 88 ? -2.777 13.135 -9.782 1.00 65.62 88 ILE A O 1
ATOM 714 N N . ARG A 1 89 ? -0.968 12.364 -10.862 1.00 65.81 89 ARG A N 1
ATOM 715 C CA . ARG A 1 89 ? 0.001 12.936 -9.909 1.00 65.81 89 ARG A CA 1
ATOM 716 C C . ARG A 1 89 ? -0.104 14.455 -9.806 1.00 65.81 89 ARG A C 1
ATOM 718 O O . ARG A 1 89 ? -0.021 14.973 -8.694 1.00 65.81 89 ARG A O 1
ATOM 725 N N . ALA A 1 90 ? -0.287 15.161 -10.921 1.00 68.31 90 ALA A N 1
ATOM 726 C CA . ALA A 1 90 ? -0.469 16.610 -10.935 1.00 68.31 90 ALA A CA 1
ATOM 727 C C . ALA A 1 90 ? -1.753 17.016 -10.199 1.00 68.31 90 ALA A C 1
ATOM 729 O O . ALA A 1 90 ? -1.726 17.955 -9.410 1.00 68.31 90 ALA A O 1
ATOM 730 N N . SER A 1 91 ? -2.838 16.257 -10.379 1.00 63.56 91 SER A N 1
ATOM 731 C CA . SER A 1 91 ? -4.110 16.492 -9.690 1.00 63.56 91 SER A CA 1
ATOM 732 C C . SER A 1 91 ? -4.060 16.198 -8.186 1.00 63.56 91 SER A C 1
ATOM 734 O O . SER A 1 91 ? -4.704 16.893 -7.409 1.00 63.56 91 SER A O 1
ATOM 736 N N . ILE A 1 92 ? -3.265 15.214 -7.753 1.00 64.56 92 ILE A N 1
ATOM 737 C CA . ILE A 1 92 ? -3.063 14.894 -6.329 1.00 64.56 92 ILE A CA 1
ATOM 738 C C . ILE A 1 92 ? -2.180 15.954 -5.655 1.00 64.56 92 ILE A C 1
ATOM 740 O O . ILE A 1 92 ? -2.367 16.276 -4.484 1.00 64.56 92 ILE A O 1
ATOM 744 N N . ARG A 1 93 ? -1.222 16.523 -6.399 1.00 66.50 93 ARG A N 1
ATOM 745 C CA . ARG A 1 93 ? -0.406 17.665 -5.959 1.00 66.50 93 ARG A CA 1
ATOM 746 C C . ARG A 1 93 ? -1.098 19.014 -6.148 1.00 66.50 93 ARG A C 1
ATOM 748 O O . ARG A 1 93 ? -0.478 20.035 -5.850 1.00 66.50 93 ARG A O 1
ATOM 755 N N . ASP A 1 94 ? -2.340 19.026 -6.631 1.00 78.44 94 ASP A N 1
ATOM 756 C CA . ASP A 1 94 ? -3.131 20.240 -6.772 1.00 78.44 94 ASP A CA 1
ATOM 757 C C . ASP A 1 94 ? -3.478 20.768 -5.380 1.00 78.44 94 ASP A C 1
ATOM 759 O O . ASP A 1 94 ? -4.369 20.281 -4.677 1.00 78.44 94 ASP A O 1
ATOM 763 N N . THR A 1 95 ? -2.730 21.794 -4.984 1.00 76.94 95 THR A N 1
ATOM 764 C CA . THR A 1 95 ? -2.839 22.452 -3.687 1.00 76.94 95 THR A CA 1
ATOM 765 C C . THR A 1 95 ? -4.259 22.934 -3.399 1.00 76.94 95 THR A C 1
ATOM 767 O O . THR A 1 95 ? -4.665 22.918 -2.239 1.00 76.94 95 THR A O 1
ATOM 770 N N . LYS A 1 96 ? -5.035 23.332 -4.419 1.00 81.88 96 LYS A N 1
ATOM 771 C CA . LYS A 1 96 ? -6.410 23.806 -4.216 1.00 81.88 96 LYS A CA 1
ATOM 772 C C . LYS A 1 96 ? -7.340 22.657 -3.855 1.00 81.88 96 LYS A C 1
ATOM 774 O O . LYS A 1 96 ? -8.044 22.763 -2.856 1.00 81.88 96 LYS A O 1
ATOM 779 N N . LYS A 1 97 ? -7.291 21.549 -4.602 1.00 80.00 97 LYS A N 1
ATOM 780 C CA . LYS A 1 97 ? -8.088 20.348 -4.290 1.00 80.00 97 LYS A CA 1
ATOM 781 C C . LYS A 1 97 ? -7.718 19.766 -2.929 1.00 80.00 97 LYS A C 1
ATOM 783 O O . LYS A 1 97 ? -8.595 19.400 -2.156 1.00 80.00 97 LYS A O 1
ATOM 788 N N . HIS A 1 98 ? -6.425 19.745 -2.608 1.00 80.44 98 HIS A N 1
ATOM 789 C CA . HIS A 1 98 ? -5.947 19.311 -1.299 1.00 80.44 98 HIS A CA 1
ATOM 790 C C . HIS A 1 98 ? -6.472 20.202 -0.161 1.00 80.44 98 HIS A C 1
ATOM 792 O O . HIS A 1 98 ? -6.920 19.690 0.862 1.00 80.44 98 HIS A O 1
ATOM 798 N N . GLN A 1 99 ? -6.447 21.530 -0.330 1.00 85.06 99 GLN A N 1
ATOM 799 C CA . GLN A 1 99 ? -6.981 22.465 0.664 1.00 85.06 99 GLN A CA 1
ATOM 800 C C . GLN A 1 99 ? -8.499 22.354 0.820 1.00 85.06 99 GLN A C 1
ATOM 802 O O . GLN A 1 99 ? -8.975 22.401 1.949 1.00 85.06 99 GLN A O 1
ATOM 807 N N . GLN A 1 100 ? -9.234 22.169 -0.280 1.00 86.25 100 GLN A N 1
ATOM 808 C CA . GLN A 1 100 ? -10.681 21.946 -0.253 1.00 86.25 100 GLN A CA 1
ATOM 809 C C . GLN A 1 100 ? -11.023 20.678 0.528 1.00 86.25 100 GLN A C 1
ATOM 811 O O . GLN A 1 100 ? -11.688 20.771 1.550 1.00 86.25 100 GLN A O 1
ATOM 816 N N . LEU A 1 101 ? -10.439 19.532 0.162 1.00 84.94 101 LEU A N 1
ATOM 817 C CA . LEU A 1 101 ? -10.691 18.268 0.861 1.00 84.94 101 LEU A CA 1
ATOM 818 C C . LEU A 1 101 ? -10.315 18.336 2.351 1.00 84.94 101 LEU A C 1
ATOM 820 O O . LEU A 1 101 ? -10.983 17.747 3.195 1.00 84.94 101 LEU A O 1
ATOM 824 N N . LYS A 1 102 ? -9.247 19.070 2.694 1.00 86.19 102 LYS A N 1
ATOM 825 C CA . LYS A 1 102 ? -8.849 19.291 4.090 1.00 86.19 102 LYS A CA 1
ATOM 826 C C . LYS A 1 102 ? -9.886 20.119 4.856 1.00 86.19 102 LYS A C 1
ATOM 828 O O . LYS A 1 102 ? -10.142 19.823 6.021 1.00 86.19 102 LYS A O 1
ATOM 833 N N . ASN A 1 103 ? -10.435 21.161 4.236 1.00 88.12 103 ASN A N 1
ATOM 834 C CA . ASN A 1 103 ? -11.459 22.000 4.852 1.00 88.12 103 ASN A CA 1
ATOM 835 C C . ASN A 1 103 ? -12.763 21.219 5.032 1.00 88.12 103 ASN A C 1
ATOM 837 O O . ASN A 1 103 ? -13.286 21.207 6.141 1.00 88.12 103 ASN A O 1
ATOM 841 N N . ASP A 1 104 ? -13.191 20.482 4.006 1.00 91.75 104 ASP A N 1
ATOM 842 C CA . ASP A 1 104 ? -14.387 19.633 4.052 1.00 91.75 104 ASP A CA 1
ATOM 843 C C . ASP A 1 104 ? -14.263 18.563 5.149 1.00 91.75 104 ASP A C 1
ATOM 845 O O . ASP A 1 104 ? -15.202 18.300 5.896 1.00 91.75 104 ASP A O 1
ATOM 849 N N . LEU A 1 105 ? -13.073 17.969 5.308 1.00 85.50 105 LEU A N 1
ATOM 850 C CA . LEU A 1 105 ? -12.816 16.999 6.372 1.00 85.50 105 LEU A CA 1
ATOM 851 C C . LEU A 1 105 ? -12.871 17.642 7.764 1.00 85.50 105 LEU A C 1
ATOM 853 O O . LEU A 1 105 ? -13.414 17.041 8.689 1.00 85.50 105 LEU A O 1
ATOM 857 N N . MET A 1 106 ? -12.307 18.843 7.931 1.00 88.38 106 MET A N 1
ATOM 858 C CA . MET A 1 106 ? -12.397 19.575 9.198 1.00 88.38 106 MET A CA 1
ATOM 859 C C . MET A 1 106 ? -13.843 19.930 9.536 1.00 88.38 106 MET A C 1
ATOM 861 O O . MET A 1 106 ? -14.236 19.755 10.684 1.00 88.38 106 MET A O 1
ATOM 865 N N . GLU A 1 107 ? -14.626 20.376 8.556 1.00 88.25 107 GLU A N 1
ATOM 866 C CA . GLU A 1 107 ?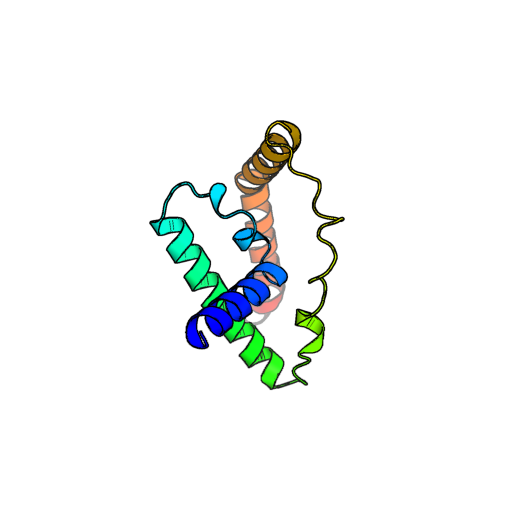 -16.047 20.682 8.726 1.00 88.25 107 GLU A CA 1
ATOM 867 C C . GLU A 1 107 ? -16.839 19.425 9.099 1.00 88.25 107 GLU A C 1
ATOM 869 O O . GLU A 1 107 ? -17.536 19.426 10.107 1.00 88.25 107 GLU A O 1
ATOM 874 N N . HIS A 1 108 ? -16.620 18.305 8.406 1.00 85.44 108 HIS A N 1
ATOM 875 C CA . HIS A 1 108 ? -17.266 17.032 8.733 1.00 85.44 108 HIS A CA 1
ATOM 876 C C . HIS A 1 108 ? -16.930 16.538 10.150 1.00 85.44 108 HIS A C 1
ATOM 878 O O . HIS A 1 108 ? -17.798 16.060 10.882 1.00 85.44 108 HIS A O 1
ATOM 884 N N . VAL A 1 109 ? -15.665 16.652 10.567 1.00 83.94 109 VAL A N 1
ATOM 885 C CA . VAL A 1 109 ? -15.245 16.305 11.934 1.00 83.94 109 VAL A CA 1
ATOM 886 C C . VAL A 1 109 ? -15.862 17.269 12.950 1.00 83.94 109 VAL A C 1
ATOM 888 O O . VAL A 1 109 ? -16.291 16.831 14.018 1.00 83.94 109 VAL A O 1
ATOM 891 N N . TRP A 1 110 ? -15.954 18.557 12.622 1.00 83.62 110 TRP A N 1
ATOM 892 C CA . TRP A 1 110 ? -16.572 19.571 13.472 1.00 83.62 110 TRP A CA 1
ATOM 893 C C . TRP A 1 110 ? -18.082 19.360 13.632 1.00 83.62 110 TRP A C 1
ATOM 895 O O . TRP A 1 110 ? -18.586 19.415 14.748 1.00 83.62 110 TRP A O 1
ATOM 905 N N . GLU A 1 111 ? -18.811 19.039 12.569 1.00 81.75 111 GLU A N 1
ATOM 906 C CA . GLU A 1 111 ? -20.237 18.695 12.644 1.00 81.75 111 GLU A CA 1
ATOM 907 C C . GLU A 1 111 ? -20.472 17.426 13.466 1.00 81.75 111 GLU A C 1
ATOM 909 O O . GLU A 1 111 ? -21.398 17.354 14.275 1.00 81.75 111 GLU A O 1
ATOM 914 N N . LYS A 1 112 ? -19.608 16.421 13.289 1.00 81.19 112 LYS A N 1
ATOM 915 C CA . LYS A 1 112 ? -19.769 15.110 13.924 1.00 81.19 112 LYS A CA 1
ATOM 916 C C . LYS A 1 112 ? -19.362 15.091 15.399 1.00 81.19 112 LYS A C 1
ATOM 918 O O . LYS A 1 112 ? -19.940 14.330 16.172 1.00 81.19 112 LYS A O 1
ATOM 923 N N . PHE A 1 113 ? -18.373 15.896 15.792 1.00 79.19 113 PHE A N 1
ATOM 924 C CA . PHE A 1 113 ? -17.783 15.850 17.137 1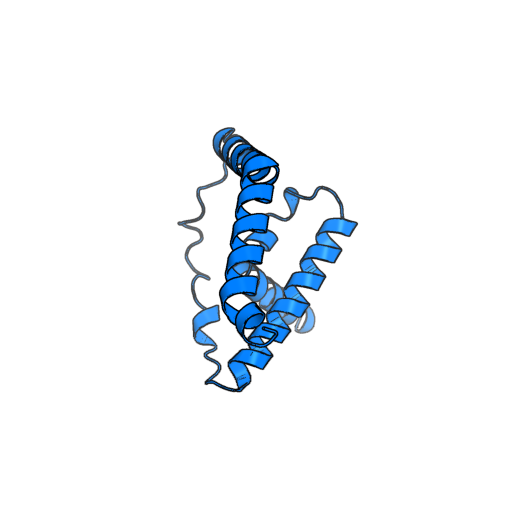.00 79.19 113 PHE A CA 1
ATOM 925 C C . PHE A 1 113 ? -17.755 17.200 17.873 1.00 79.19 113 PHE A C 1
ATOM 927 O O . PHE A 1 113 ? -17.573 17.217 19.088 1.00 79.19 113 PHE A O 1
ATOM 934 N N . GLY A 1 114 ? -17.962 18.326 17.189 1.00 61.66 114 GLY A N 1
ATOM 935 C CA . GLY A 1 114 ? -17.930 19.675 17.771 1.00 61.66 114 GLY A CA 1
ATOM 936 C C . GLY A 1 114 ? -19.176 20.047 18.581 1.00 61.66 114 GLY A C 1
ATOM 937 O O . GLY A 1 114 ? -19.080 20.857 19.497 1.00 61.66 114 GLY A O 1
ATOM 938 N N . LEU A 1 115 ? -20.324 19.404 18.330 1.00 57.62 115 LEU A N 1
ATOM 939 C CA . LEU A 1 115 ? -21.549 19.590 19.128 1.00 57.62 115 LEU A CA 1
ATOM 940 C C . LEU A 1 115 ? -21.479 18.964 20.533 1.00 57.62 115 LEU A C 1
ATOM 942 O O . LEU A 1 115 ? -22.339 19.240 21.362 1.00 57.62 115 LEU A O 1
ATOM 946 N N . PHE A 1 116 ? -20.465 18.142 20.825 1.00 53.09 116 PHE A N 1
ATOM 947 C CA . PHE A 1 116 ? -20.257 17.565 22.160 1.00 53.09 116 PHE A CA 1
ATOM 948 C C . PHE A 1 116 ? -19.500 18.496 23.123 1.00 53.09 116 PHE A C 1
ATOM 950 O O . PHE A 1 116 ? -19.380 18.172 24.302 1.00 53.09 116 PHE A O 1
ATOM 957 N N . TYR A 1 117 ? -18.988 19.631 22.635 1.00 49.78 117 TYR A N 1
ATOM 958 C CA . TYR A 1 117 ? -18.178 20.582 23.407 1.00 49.78 117 TYR A CA 1
ATOM 959 C C . TYR A 1 117 ? -18.750 22.015 23.424 1.00 49.78 117 TYR A C 1
ATOM 961 O O . TYR A 1 117 ? -18.010 22.954 23.719 1.00 49.78 117 TYR A O 1
ATOM 969 N N . ALA A 1 118 ? -20.044 22.186 23.124 1.00 48.31 118 ALA A N 1
ATOM 970 C CA . ALA A 1 118 ? -20.772 23.449 23.297 1.00 48.31 118 ALA A CA 1
ATOM 971 C C . ALA A 1 118 ? -21.562 23.470 24.614 1.00 48.31 118 ALA A C 1
ATOM 973 O O . ALA A 1 118 ? -22.202 22.440 24.928 1.00 48.31 118 ALA A O 1
#

Secondary structure (DSSP, 8-state):
-HHHHHHHHHHHHHHHH-GGGT-GGG---HHHHHHHHHHHHHHHHHHHHHHTTS---TTGGGTTSS-TTSS----TT-HHHHHHHHHHHHHHT-HHHHHHHHHHHHHHHHHHHGGG--

Sequence (118 aa):
EGFRKDVERAFGVLQARFAIIKHPFLFWDKAKIGKTMRACVILHNMIVEDERDGQYDETEFQGNRNSDEDAPVVSDDTPTYVEEIMGIRASIRDTKKHQQLKNDLMEHVWEKFGLFYA

Radius of gyration: 19.8 Å; chains: 1; bounding box: 37×50×50 Å

Organism: Noccaea caerulescens (NCBI:txid107243)

Foldseek 3Di:
DPVVVVVVLVLLLLCQVDVCSVCVVVDPDPVVSVVVVVVSVVVVVVVVVVCVVPDDDPVVSVPDPPPPPPPPPPPVPDPVVVVVVVVVVVVVVPPVVVVVVVVVVVVVCCVVPVVVPD